Protein AF-A0A9X1G3W9-F1 (afdb_monomer_lite)

Foldseek 3Di:
DDDQDADDDDAALDKDKDKDADDDDPVVPVPDDDDDDIDIDIDGHHDQDPPDDDDPVVQVVQWDWDDDPSYIHIDRPDCSPSD

pLDDT: mean 71.52, std 12.87, range [36.75, 89.69]

Secondary structure (DSSP, 8-state):
-PPP--B-----SEEEEEEE-----HHHHTTS--PPP-EEEEEEE----TT-PSPHHHHHTT-EEEEETTEEEEE--S-----

Sequence (83 aa):
MPVPLYRLTVKPSLYLSVKAIPAVDKSGTAGKNVLMLSAATRIKLFVRPAGLKPSPKEAVSKLTFSRNGRQITITYPVASACR

Structure (mmCIF, N/CA/C/O backbone):
data_AF-A0A9X1G3W9-F1
#
_entry.id   AF-A0A9X1G3W9-F1
#
loop_
_atom_site.group_PDB
_atom_site.id
_atom_site.type_symbol
_atom_site.label_atom_id
_atom_site.label_alt_id
_atom_site.label_comp_id
_atom_site.label_asym_id
_atom_site.label_entity_id
_atom_site.label_seq_id
_atom_site.pdbx_PDB_ins_code
_atom_site.Cartn_x
_atom_site.Cartn_y
_atom_site.Cartn_z
_atom_site.occupancy
_atom_site.B_iso_or_equiv
_atom_site.auth_seq_id
_atom_site.auth_comp_id
_atom_site.auth_asym_id
_atom_site.auth_atom_id
_atom_site.pdbx_PDB_model_num
ATOM 1 N N . MET A 1 1 ? 10.103 24.315 11.241 1.00 36.75 1 MET A N 1
ATOM 2 C CA . MET A 1 1 ? 9.115 23.659 12.130 1.00 36.75 1 MET A CA 1
ATOM 3 C C . MET A 1 1 ? 8.958 22.203 11.704 1.00 36.75 1 MET A C 1
ATOM 5 O O . MET A 1 1 ? 8.813 21.988 10.507 1.00 36.75 1 MET A O 1
ATOM 9 N N . PRO A 1 2 ? 9.052 21.206 12.604 1.00 49.62 2 PRO A N 1
ATOM 10 C CA . PRO A 1 2 ? 8.928 19.801 12.217 1.00 49.62 2 PRO A CA 1
ATOM 11 C C . PRO A 1 2 ? 7.460 19.443 11.944 1.00 49.62 2 PRO A C 1
ATOM 13 O O . PRO A 1 2 ? 6.577 19.755 12.741 1.00 49.62 2 PRO A O 1
ATOM 16 N N . VAL A 1 3 ? 7.212 18.800 10.804 1.00 46.28 3 VAL A N 1
ATOM 17 C CA . VAL A 1 3 ? 5.887 18.346 10.363 1.00 46.28 3 VAL A CA 1
ATOM 18 C C . VAL A 1 3 ? 5.427 17.198 11.276 1.00 46.28 3 VAL A C 1
ATOM 20 O O . VAL A 1 3 ? 6.212 16.273 11.505 1.00 46.28 3 VAL A O 1
ATOM 23 N N . PRO A 1 4 ? 4.201 17.216 11.828 1.00 50.69 4 PRO A N 1
ATOM 24 C CA . PRO A 1 4 ? 3.714 16.116 12.652 1.00 50.69 4 PRO A CA 1
ATOM 25 C C . PRO A 1 4 ? 3.592 14.841 11.807 1.00 50.69 4 PRO A C 1
ATOM 27 O O . PRO A 1 4 ? 2.827 14.777 10.847 1.00 50.69 4 PRO A O 1
ATOM 30 N N . LEU A 1 5 ? 4.362 13.816 12.174 1.00 51.38 5 LEU A N 1
ATOM 31 C CA . LEU A 1 5 ? 4.307 12.480 11.582 1.00 51.38 5 LEU A CA 1
ATOM 32 C C . LEU A 1 5 ? 3.046 11.767 12.083 1.00 51.38 5 LEU A C 1
ATOM 34 O O . LEU A 1 5 ? 3.025 11.183 13.167 1.00 51.38 5 LEU A O 1
ATOM 38 N N . TYR A 1 6 ? 1.977 11.829 11.298 1.00 54.66 6 TYR A N 1
ATOM 39 C CA . TYR A 1 6 ? 0.792 11.002 11.500 1.00 54.66 6 TYR A CA 1
ATOM 40 C C . TYR A 1 6 ? 1.101 9.574 11.024 1.00 54.66 6 TYR A C 1
ATOM 42 O O . TYR A 1 6 ? 1.430 9.345 9.861 1.00 54.66 6 TYR A O 1
ATOM 50 N N . ARG A 1 7 ? 1.031 8.587 11.925 1.00 51.81 7 ARG A N 1
ATOM 51 C CA . ARG A 1 7 ? 1.341 7.183 11.603 1.00 51.81 7 ARG A CA 1
ATOM 52 C C . ARG A 1 7 ? 0.069 6.340 11.593 1.00 51.81 7 ARG A C 1
ATOM 54 O O . ARG A 1 7 ? -0.241 5.660 12.565 1.00 51.81 7 ARG A O 1
ATOM 61 N N . LEU A 1 8 ? -0.650 6.3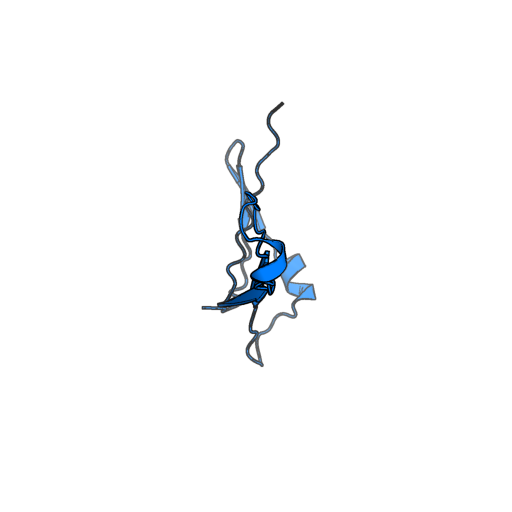50 10.471 1.00 55.94 8 LEU A N 1
ATOM 62 C CA . LEU A 1 8 ? -1.742 5.406 10.215 1.00 55.94 8 LEU A CA 1
ATOM 63 C C . LEU A 1 8 ? -1.157 4.124 9.603 1.00 55.94 8 LEU A C 1
ATOM 65 O O . LEU A 1 8 ? -0.761 4.107 8.439 1.00 55.94 8 LEU A O 1
ATOM 69 N N . THR A 1 9 ? -1.072 3.043 10.382 1.00 57.62 9 THR A N 1
ATOM 70 C CA . THR A 1 9 ? -0.543 1.762 9.878 1.00 57.62 9 THR A CA 1
ATOM 71 C C . THR A 1 9 ? -1.690 0.844 9.470 1.00 57.62 9 THR A C 1
ATOM 73 O O . THR A 1 9 ? -2.156 0.036 10.268 1.00 57.62 9 THR A O 1
ATOM 76 N N . VAL A 1 10 ? -2.130 0.942 8.214 1.00 63.78 10 VAL A N 1
ATOM 77 C CA . VAL A 1 10 ? -3.004 -0.074 7.606 1.00 63.78 10 VAL A CA 1
ATOM 78 C C . VAL A 1 10 ? -2.115 -1.166 7.007 1.00 63.78 10 VAL A C 1
ATOM 80 O O . VAL A 1 10 ? -1.337 -0.902 6.084 1.00 63.78 10 VAL A O 1
ATOM 83 N N . LYS A 1 11 ? -2.183 -2.381 7.562 1.00 66.50 11 LYS A N 1
ATOM 84 C CA . LYS A 1 11 ? -1.408 -3.535 7.080 1.00 66.50 11 LYS A CA 1
ATOM 85 C C . LYS A 1 11 ? -2.148 -4.204 5.911 1.00 66.50 11 LYS A C 1
ATOM 87 O O . LYS A 1 11 ? -3.314 -4.550 6.083 1.00 66.50 11 LYS A O 1
ATOM 92 N N . PRO A 1 12 ? -1.524 -4.357 4.731 1.00 68.62 12 PRO A N 1
ATOM 93 C CA . PRO A 1 12 ? -2.108 -5.130 3.639 1.00 68.62 12 PRO A CA 1
ATOM 94 C C . PRO A 1 12 ? -1.970 -6.630 3.901 1.00 68.62 12 PRO A C 1
ATOM 96 O O . PRO A 1 12 ? -1.015 -7.048 4.555 1.00 68.62 12 PRO A O 1
ATOM 99 N N . SER A 1 13 ? -2.892 -7.426 3.357 1.00 75.44 13 SER A N 1
ATOM 100 C CA . SER A 1 13 ? -2.831 -8.891 3.445 1.00 75.44 13 SER A CA 1
ATOM 101 C C . SER A 1 13 ? -1.719 -9.437 2.552 1.00 75.44 13 SER A C 1
ATOM 103 O O . SER A 1 13 ? -1.003 -10.360 2.918 1.00 75.44 13 SER A O 1
ATOM 105 N N . LEU A 1 14 ? -1.571 -8.858 1.356 1.00 83.75 14 LEU A N 1
ATOM 106 C CA . LEU A 1 14 ? -0.647 -9.333 0.329 1.00 83.75 14 LEU A CA 1
ATOM 107 C C . LEU A 1 14 ? -0.017 -8.157 -0.428 1.00 83.75 14 LEU A C 1
ATOM 109 O O . LEU A 1 14 ? -0.579 -7.060 -0.503 1.00 83.75 14 LEU A O 1
ATOM 113 N N . TYR A 1 15 ? 1.145 -8.410 -1.029 1.00 86.69 15 TYR A N 1
ATOM 114 C CA . TYR A 1 15 ? 1.819 -7.484 -1.936 1.00 86.69 15 TYR A CA 1
ATOM 115 C C . TYR A 1 15 ? 1.955 -8.120 -3.313 1.00 86.69 15 TYR A C 1
ATOM 117 O O . TYR A 1 15 ? 2.605 -9.154 -3.459 1.00 86.69 15 TYR A O 1
ATOM 125 N N . LEU A 1 16 ? 1.402 -7.468 -4.331 1.00 87.38 16 LEU A N 1
ATOM 126 C CA . LEU A 1 16 ? 1.667 -7.823 -5.718 1.00 87.38 16 LEU A CA 1
ATOM 127 C C . LEU A 1 16 ? 2.902 -7.051 -6.187 1.00 87.38 16 LEU A C 1
ATOM 129 O O . LEU A 1 16 ? 2.930 -5.822 -6.121 1.00 87.38 16 LEU A O 1
ATOM 133 N N . SER A 1 17 ? 3.925 -7.771 -6.644 1.00 89.12 17 SER A N 1
ATOM 134 C CA . SER A 1 17 ? 5.141 -7.173 -7.200 1.00 89.12 17 SER A CA 1
ATOM 135 C C . SER A 1 17 ? 5.185 -7.389 -8.706 1.00 89.12 17 SER A C 1
ATOM 137 O O . SER A 1 17 ? 5.296 -8.525 -9.157 1.00 89.12 17 SER A O 1
ATOM 139 N N . VAL A 1 18 ? 5.139 -6.301 -9.470 1.00 86.75 18 VAL A N 1
ATOM 140 C CA . VAL A 1 18 ? 5.273 -6.318 -10.931 1.00 86.75 18 VAL A CA 1
ATOM 141 C C . VAL A 1 18 ? 6.625 -5.717 -11.292 1.00 86.75 18 VAL A C 1
ATOM 143 O O . VAL A 1 18 ? 6.955 -4.624 -10.831 1.00 86.75 18 VAL A O 1
ATOM 146 N N . LYS A 1 19 ? 7.423 -6.437 -12.084 1.00 89.00 19 LYS A N 1
ATOM 147 C CA . LYS A 1 19 ? 8.734 -5.979 -12.557 1.00 89.00 19 LYS A CA 1
ATOM 148 C C . LYS A 1 19 ? 8.685 -5.789 -14.065 1.00 89.00 19 LYS A C 1
ATOM 150 O O . LYS A 1 19 ? 8.461 -6.753 -14.792 1.00 89.00 19 LYS A O 1
ATOM 155 N N . ALA A 1 20 ? 8.922 -4.566 -14.517 1.00 84.06 20 ALA A N 1
ATOM 156 C CA . ALA A 1 20 ? 9.144 -4.267 -15.920 1.00 84.06 20 ALA A CA 1
ATOM 157 C C . ALA A 1 20 ? 10.655 -4.284 -16.172 1.00 84.06 20 ALA A C 1
ATOM 159 O O . ALA A 1 20 ? 11.384 -3.397 -15.716 1.00 84.06 20 ALA A O 1
ATOM 160 N N . ILE A 1 21 ? 11.119 -5.334 -16.849 1.00 82.00 21 ILE A N 1
ATOM 161 C CA . ILE A 1 21 ? 12.510 -5.471 -17.278 1.00 82.00 21 ILE A CA 1
ATOM 162 C C . ILE A 1 21 ? 12.571 -4.970 -18.723 1.00 82.00 21 ILE A C 1
ATOM 164 O O . ILE A 1 21 ? 11.934 -5.579 -19.584 1.00 82.00 21 ILE A O 1
ATOM 168 N N . PRO A 1 22 ? 13.282 -3.868 -19.004 1.00 79.25 22 PRO A N 1
ATOM 169 C CA . PRO A 1 22 ? 13.447 -3.423 -20.378 1.00 79.25 22 PRO A CA 1
ATOM 170 C C . PRO A 1 22 ? 14.273 -4.448 -21.168 1.00 79.25 22 PRO A C 1
ATOM 172 O O . PRO A 1 22 ? 15.184 -5.069 -20.623 1.00 79.25 22 PRO A O 1
ATOM 175 N N . ALA A 1 23 ? 13.969 -4.634 -22.450 1.00 72.56 23 ALA A N 1
ATOM 176 C CA . ALA A 1 23 ? 14.847 -5.365 -23.358 1.00 72.56 23 ALA A CA 1
ATOM 177 C C . ALA A 1 23 ? 15.891 -4.391 -23.920 1.00 72.56 23 ALA A C 1
ATOM 179 O O . ALA A 1 23 ? 15.550 -3.261 -24.266 1.00 72.56 23 ALA A O 1
ATOM 180 N N . VAL A 1 24 ? 17.156 -4.807 -23.986 1.00 73.56 24 VAL A N 1
ATOM 181 C CA . VAL A 1 24 ? 18.239 -4.013 -24.585 1.00 73.56 24 VAL A CA 1
ATOM 182 C C . VAL A 1 24 ? 18.928 -4.817 -25.675 1.00 73.56 24 VAL A C 1
ATOM 184 O O . VAL A 1 24 ? 19.315 -5.969 -25.464 1.00 73.56 24 VAL A O 1
ATOM 187 N N . ASP A 1 25 ? 19.100 -4.194 -26.838 1.00 69.62 25 ASP A N 1
ATOM 188 C CA 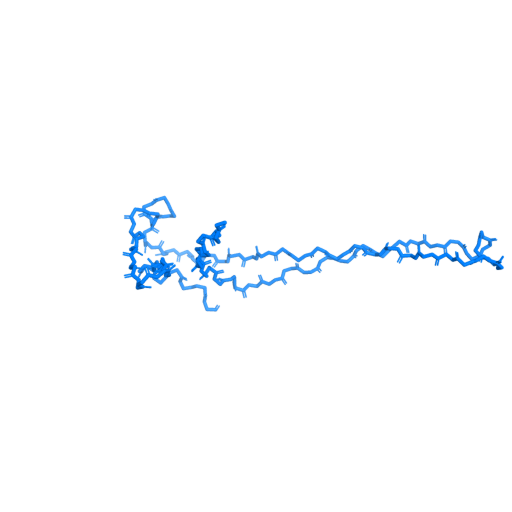. ASP A 1 25 ? 19.830 -4.780 -27.953 1.00 69.62 25 ASP A CA 1
ATOM 189 C C . ASP A 1 25 ? 21.340 -4.682 -27.722 1.00 69.62 25 ASP A C 1
ATOM 191 O O . ASP A 1 25 ? 21.922 -3.609 -27.518 1.00 69.62 25 ASP A O 1
ATOM 195 N N . LYS A 1 26 ? 22.006 -5.839 -27.774 1.00 65.19 26 LYS A N 1
ATOM 196 C CA . LYS A 1 26 ? 23.455 -5.957 -27.543 1.00 65.19 26 LYS A CA 1
ATOM 197 C C . LYS A 1 26 ? 24.279 -5.221 -28.609 1.00 65.19 26 LYS A C 1
ATOM 199 O O . LYS A 1 26 ? 25.378 -4.766 -28.307 1.00 65.19 26 LYS A O 1
ATOM 204 N N . SER A 1 27 ? 23.738 -5.043 -29.818 1.00 66.75 27 SER A N 1
ATOM 205 C CA . SER A 1 27 ? 24.391 -4.330 -30.926 1.00 66.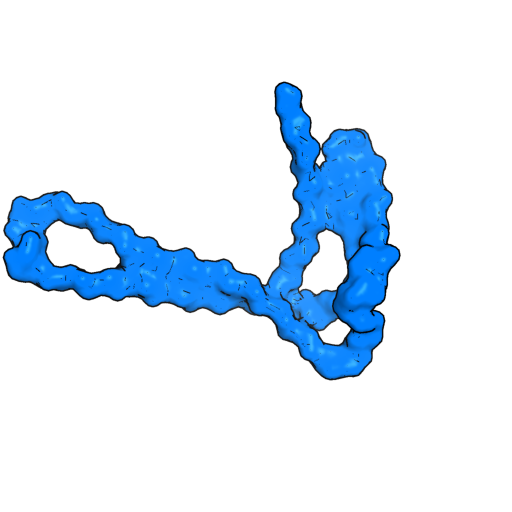75 27 SER A CA 1
ATOM 206 C C . SER A 1 27 ? 24.473 -2.812 -30.713 1.00 66.75 27 SER A C 1
ATOM 208 O O . SER A 1 27 ? 25.438 -2.196 -31.153 1.00 66.75 27 SER A O 1
ATOM 210 N N . GLY A 1 28 ? 23.517 -2.206 -29.998 1.00 62.62 28 GLY A N 1
ATOM 211 C CA . GLY A 1 28 ? 23.507 -0.763 -29.705 1.00 62.62 28 GLY A CA 1
ATOM 212 C C . GLY A 1 28 ? 24.330 -0.353 -28.477 1.00 62.62 28 GLY A C 1
ATOM 213 O O . GLY A 1 28 ? 24.576 0.836 -28.263 1.00 62.62 28 GLY A O 1
ATOM 214 N N . THR A 1 29 ? 24.762 -1.337 -27.680 1.00 60.72 29 THR A N 1
ATOM 215 C CA . THR A 1 29 ? 25.326 -1.136 -26.331 1.00 60.72 29 THR A CA 1
ATOM 216 C C . THR A 1 29 ? 26.795 -1.577 -26.222 1.00 60.72 29 THR A C 1
ATOM 218 O O . THR A 1 29 ? 27.466 -1.270 -25.238 1.00 60.72 29 THR A O 1
ATOM 221 N N . ALA A 1 30 ? 27.332 -2.274 -27.231 1.00 59.84 30 ALA A N 1
ATOM 222 C CA . ALA A 1 30 ? 28.726 -2.710 -27.250 1.00 59.84 30 ALA A CA 1
ATOM 223 C C . ALA A 1 30 ? 29.679 -1.497 -27.281 1.00 59.84 30 ALA A C 1
ATOM 225 O O . ALA A 1 30 ? 29.697 -0.727 -28.238 1.00 59.84 30 ALA A O 1
ATOM 226 N N . GLY A 1 31 ? 30.455 -1.316 -26.206 1.00 68.44 31 GLY A N 1
ATOM 227 C CA . GLY A 1 31 ? 31.434 -0.231 -26.066 1.00 68.44 31 GLY A CA 1
ATOM 228 C C . GLY A 1 31 ? 30.916 1.063 -25.423 1.00 68.44 31 GLY A C 1
ATOM 229 O O . GLY A 1 31 ? 31.657 2.043 -25.390 1.00 68.44 31 GLY A O 1
ATOM 230 N N . LYS A 1 32 ? 29.680 1.098 -24.897 1.00 73.44 32 LYS A N 1
ATOM 231 C CA . LYS A 1 32 ? 29.114 2.279 -24.212 1.00 73.44 32 LYS A CA 1
ATOM 232 C C . LYS A 1 32 ? 28.686 1.946 -22.781 1.00 73.44 32 LYS A C 1
ATOM 234 O O . LYS A 1 32 ? 28.053 0.923 -22.538 1.00 73.44 32 LYS A O 1
ATOM 239 N N . ASN A 1 33 ? 28.978 2.842 -21.838 1.00 72.50 33 ASN A N 1
ATOM 240 C CA . ASN A 1 33 ? 28.473 2.749 -20.467 1.00 72.50 33 ASN A CA 1
ATOM 241 C C . ASN A 1 33 ? 26.999 3.161 -20.442 1.00 72.50 33 ASN A C 1
ATOM 243 O O . ASN A 1 33 ? 26.686 4.345 -20.555 1.00 72.50 33 ASN A O 1
ATOM 247 N N . VAL A 1 34 ? 26.097 2.189 -20.305 1.00 75.69 34 VAL A N 1
ATOM 248 C CA . VAL A 1 34 ? 24.650 2.437 -20.274 1.00 75.69 34 VAL A CA 1
ATOM 249 C C . VAL A 1 34 ? 24.086 2.092 -18.902 1.00 75.69 34 VAL A C 1
ATOM 251 O O . VAL A 1 34 ? 24.228 0.971 -18.418 1.00 75.69 34 VAL A O 1
ATOM 254 N N . LEU A 1 35 ? 23.423 3.070 -18.280 1.00 79.25 35 LEU A N 1
ATOM 255 C CA . LEU A 1 35 ? 22.642 2.866 -17.067 1.00 79.25 35 LEU A CA 1
ATOM 256 C C . LEU A 1 35 ? 21.245 2.378 -17.448 1.00 79.25 35 LEU A C 1
ATOM 258 O O . LEU A 1 35 ? 20.493 3.079 -18.125 1.00 79.25 35 LEU A O 1
ATOM 262 N N . MET A 1 36 ? 20.893 1.187 -16.977 1.00 75.75 36 MET A N 1
ATOM 263 C CA . MET A 1 36 ? 19.589 0.591 -17.225 1.00 75.75 36 MET A CA 1
ATOM 264 C C . MET A 1 36 ? 18.683 0.775 -16.011 1.00 75.75 36 MET A C 1
ATOM 266 O O . MET A 1 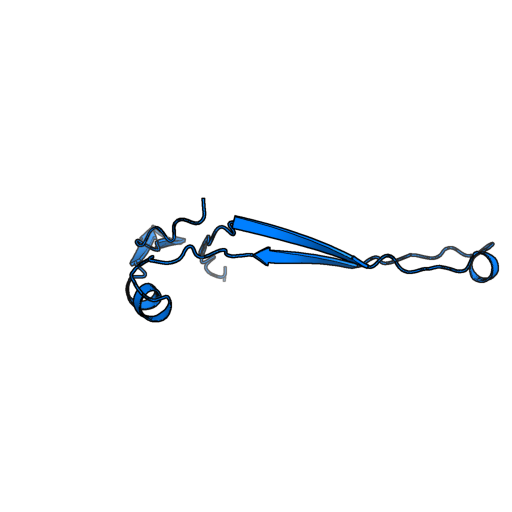36 ? 19.000 0.331 -14.907 1.00 75.75 36 MET A O 1
ATOM 270 N N . LEU A 1 37 ? 17.539 1.421 -16.223 1.00 78.88 37 LEU A N 1
ATOM 271 C CA . LEU A 1 37 ? 16.521 1.595 -15.195 1.00 78.88 37 LEU A CA 1
ATOM 272 C C . LEU A 1 37 ? 15.445 0.529 -15.382 1.00 78.88 37 LEU A C 1
ATOM 274 O O . LEU A 1 37 ? 14.810 0.451 -16.430 1.00 78.88 37 LEU A O 1
ATOM 278 N N . SER A 1 38 ? 15.246 -0.295 -14.356 1.00 80.38 38 SER A N 1
ATOM 279 C CA . SER A 1 38 ? 14.109 -1.213 -14.283 1.00 80.38 38 SER A CA 1
ATOM 280 C C . SER A 1 38 ? 13.102 -0.682 -13.275 1.00 80.38 38 SER A C 1
ATOM 282 O O . SER A 1 38 ? 13.468 -0.158 -12.221 1.00 80.38 38 SER A O 1
ATOM 284 N N . ALA A 1 39 ? 11.821 -0.799 -13.611 1.00 84.56 39 ALA A N 1
ATOM 285 C CA . ALA A 1 39 ? 10.748 -0.366 -12.734 1.00 84.56 39 ALA A CA 1
ATOM 286 C C . ALA A 1 39 ? 10.167 -1.578 -12.004 1.00 84.56 39 ALA A C 1
ATOM 288 O O . ALA A 1 39 ? 9.804 -2.584 -12.618 1.00 84.56 39 ALA A O 1
ATOM 289 N N . ALA A 1 40 ? 10.064 -1.472 -10.680 1.00 85.69 40 ALA A N 1
ATOM 290 C CA . ALA A 1 40 ? 9.367 -2.441 -9.850 1.00 85.69 40 ALA A CA 1
ATOM 291 C C . ALA A 1 40 ? 8.229 -1.742 -9.107 1.00 85.69 40 ALA A C 1
ATOM 293 O O . ALA A 1 40 ? 8.458 -0.859 -8.280 1.00 85.69 40 ALA A O 1
ATOM 294 N N . THR A 1 41 ? 7.000 -2.167 -9.376 1.00 89.56 41 THR A N 1
ATOM 295 C CA . THR A 1 41 ? 5.802 -1.632 -8.731 1.00 89.56 41 THR A CA 1
ATOM 296 C C . THR A 1 41 ? 5.324 -2.617 -7.675 1.00 89.56 41 THR A C 1
ATOM 298 O O . THR A 1 41 ? 5.089 -3.790 -7.966 1.00 89.56 41 THR A O 1
ATOM 301 N N . ARG A 1 42 ? 5.176 -2.141 -6.434 1.00 89.31 42 ARG A N 1
ATOM 302 C CA . ARG A 1 42 ? 4.603 -2.910 -5.322 1.00 89.31 42 ARG A CA 1
ATOM 303 C C . ARG A 1 42 ? 3.216 -2.384 -4.996 1.00 89.31 42 ARG A C 1
ATOM 305 O O . ARG A 1 42 ? 3.077 -1.298 -4.436 1.00 89.31 42 ARG A O 1
ATOM 312 N N . ILE A 1 43 ? 2.202 -3.171 -5.324 1.00 89.69 43 ILE A N 1
ATOM 313 C CA . ILE A 1 43 ? 0.800 -2.836 -5.087 1.00 89.69 43 ILE A CA 1
ATOM 314 C C . ILE A 1 43 ? 0.346 -3.542 -3.807 1.00 89.69 43 ILE A C 1
ATOM 316 O O . ILE A 1 43 ? 0.574 -4.739 -3.628 1.00 89.69 43 ILE A O 1
ATOM 320 N N . LYS A 1 44 ? -0.284 -2.789 -2.899 1.00 86.06 44 LYS A N 1
ATOM 321 C CA . LYS A 1 44 ? -0.890 -3.318 -1.670 1.00 86.06 44 LYS A CA 1
ATOM 322 C C . LYS A 1 44 ? -2.258 -3.914 -1.997 1.00 86.06 44 LYS A C 1
ATOM 324 O O . LYS A 1 44 ? -3.117 -3.190 -2.494 1.00 86.06 44 LYS A O 1
ATOM 329 N N . LEU A 1 45 ? -2.467 -5.191 -1.690 1.00 79.75 45 LEU A N 1
ATOM 330 C CA . LEU A 1 45 ? -3.750 -5.867 -1.873 1.00 79.75 45 LEU A CA 1
ATOM 331 C C . LEU A 1 45 ? -4.441 -6.075 -0.518 1.00 79.75 45 LEU A C 1
ATOM 333 O O . LEU A 1 45 ? -3.838 -6.574 0.435 1.00 79.75 45 LEU A O 1
ATOM 337 N N . PHE A 1 46 ? -5.718 -5.701 -0.453 1.00 81.94 46 PHE A N 1
ATOM 338 C CA . PHE A 1 46 ? -6.573 -5.856 0.722 1.00 81.94 46 PHE A CA 1
ATOM 339 C C . PHE A 1 46 ? -7.719 -6.808 0.377 1.00 81.94 46 PHE A C 1
ATOM 341 O O . PHE A 1 46 ? -8.637 -6.436 -0.352 1.00 81.94 46 PHE A O 1
ATOM 348 N N . VAL A 1 47 ? -7.655 -8.043 0.874 1.00 78.38 47 VAL A N 1
ATOM 349 C CA . VAL A 1 47 ? -8.678 -9.065 0.608 1.00 78.38 47 VAL A CA 1
ATOM 350 C C . VAL A 1 47 ? -9.751 -9.000 1.687 1.00 78.38 47 VAL A C 1
ATOM 352 O O . VAL A 1 47 ? -9.444 -9.149 2.864 1.00 78.38 47 VAL A O 1
ATOM 355 N N . ARG A 1 48 ? -11.016 -8.799 1.305 1.00 76.69 48 ARG A N 1
ATOM 356 C CA . ARG A 1 48 ? -12.134 -8.742 2.254 1.00 76.69 48 ARG A CA 1
ATOM 357 C C . ARG A 1 48 ? -12.999 -10.003 2.148 1.00 76.69 48 ARG A C 1
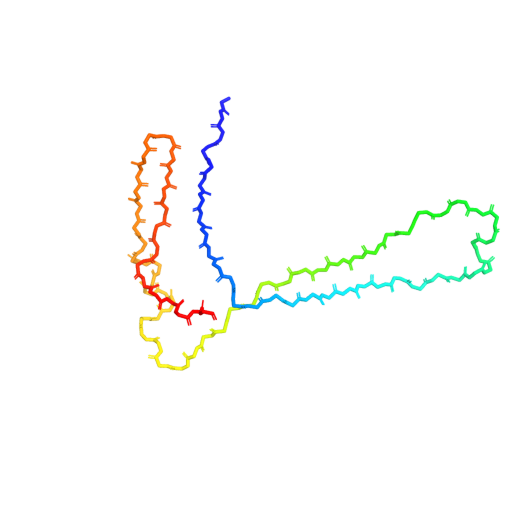ATOM 359 O O . ARG A 1 48 ? -13.698 -10.147 1.147 1.00 76.69 48 ARG A O 1
ATOM 366 N N . PRO A 1 49 ? -13.001 -10.891 3.156 1.00 78.06 49 PRO A N 1
ATOM 367 C CA . PRO A 1 49 ? -13.922 -12.019 3.175 1.00 78.06 49 PRO A CA 1
ATOM 368 C C . PRO A 1 49 ? -15.380 -11.541 3.273 1.00 78.06 49 PRO A C 1
ATOM 370 O O . PRO A 1 49 ? -15.682 -10.511 3.891 1.00 78.06 49 PRO A O 1
ATOM 373 N N . ALA A 1 50 ? -16.288 -12.283 2.637 1.00 75.00 50 ALA A N 1
ATOM 374 C CA . ALA A 1 50 ? -17.718 -11.998 2.672 1.00 75.00 50 ALA A CA 1
ATOM 375 C C . ALA A 1 50 ? -18.259 -12.100 4.111 1.00 75.00 50 ALA A C 1
ATOM 377 O O . ALA A 1 50 ? -17.809 -12.928 4.897 1.00 75.00 50 ALA A O 1
ATOM 378 N N . GLY A 1 51 ? -19.220 -11.242 4.469 1.00 69.88 51 GLY A N 1
ATOM 379 C CA . GLY A 1 51 ? -19.868 -11.265 5.789 1.00 69.88 51 GLY A CA 1
ATOM 380 C C . GLY A 1 51 ? -19.251 -10.363 6.867 1.00 69.88 51 GLY A C 1
ATOM 381 O O . GLY A 1 51 ? -19.818 -10.259 7.953 1.00 69.88 51 GLY A O 1
ATOM 382 N N . LEU A 1 52 ? -18.156 -9.639 6.588 1.00 67.56 52 LEU A N 1
ATOM 383 C CA . LEU A 1 52 ? -17.635 -8.624 7.516 1.00 67.56 52 LEU A CA 1
ATOM 384 C C . LEU A 1 52 ? -18.554 -7.391 7.555 1.00 67.56 52 LEU A C 1
ATOM 386 O O . LEU A 1 52 ? -18.522 -6.550 6.653 1.00 67.56 52 LEU A O 1
ATOM 390 N N . LYS A 1 53 ? -19.337 -7.260 8.627 1.00 68.00 53 LYS A N 1
ATOM 391 C CA . LYS A 1 53 ? -19.945 -5.994 9.081 1.00 68.00 53 LYS A CA 1
ATOM 392 C C . LYS A 1 53 ? -18.908 -5.260 9.948 1.00 68.00 53 LYS A C 1
ATOM 394 O O . LYS A 1 53 ? -18.226 -5.941 10.713 1.00 68.00 53 LYS A O 1
ATOM 399 N N . PRO A 1 54 ? -18.751 -3.923 9.904 1.00 66.94 54 PRO A N 1
ATOM 400 C CA . PRO A 1 54 ? -19.532 -2.888 9.210 1.00 66.94 54 PRO A CA 1
ATOM 401 C C . PRO A 1 54 ? -19.039 -2.585 7.787 1.00 66.94 54 PRO A C 1
ATOM 403 O O . PRO A 1 54 ? -17.931 -2.973 7.411 1.00 66.94 54 PRO A O 1
ATOM 406 N N . SER A 1 55 ? -19.837 -1.861 6.999 1.00 71.50 55 SER A N 1
ATOM 407 C CA . SER A 1 55 ? -19.445 -1.426 5.651 1.00 71.50 55 SER A CA 1
ATOM 408 C C . SER A 1 55 ? -18.165 -0.566 5.689 1.00 71.50 55 SER A C 1
ATOM 410 O O . SER A 1 55 ? -17.890 0.099 6.692 1.00 71.50 55 SER A O 1
ATOM 412 N N . PRO A 1 56 ? -17.342 -0.546 4.620 1.00 69.31 56 PRO A N 1
ATOM 413 C CA . PRO A 1 56 ? -16.118 0.262 4.596 1.00 69.31 56 PRO A CA 1
ATOM 414 C C . PRO A 1 56 ? -16.390 1.753 4.842 1.00 69.31 56 PRO A C 1
ATOM 416 O O . PRO A 1 56 ? -15.555 2.432 5.431 1.00 69.31 56 PRO A O 1
ATOM 419 N N . LYS A 1 57 ? -17.576 2.240 4.457 1.00 72.75 57 LYS A N 1
ATOM 420 C CA . LYS A 1 57 ? -18.007 3.625 4.659 1.00 72.75 57 LYS A CA 1
ATOM 421 C C . LYS A 1 57 ? -18.271 3.941 6.135 1.00 72.75 57 LYS A C 1
ATOM 423 O O . LYS A 1 57 ? -17.796 4.952 6.635 1.00 72.75 57 LYS A O 1
ATOM 428 N N . GLU A 1 58 ? -18.955 3.051 6.850 1.00 73.50 58 GLU A N 1
ATOM 429 C CA . GLU A 1 58 ? -19.226 3.207 8.291 1.00 73.50 58 GLU A CA 1
ATOM 430 C C . GLU A 1 58 ? -17.974 3.039 9.147 1.00 73.50 58 GLU A C 1
ATOM 432 O O . GLU A 1 58 ? -17.882 3.555 10.260 1.00 73.50 58 GLU A O 1
ATOM 437 N N . ALA A 1 59 ? -16.995 2.293 8.647 1.00 68.94 59 ALA A N 1
ATOM 438 C CA . ALA A 1 59 ? -15.794 2.024 9.403 1.00 68.94 59 ALA A CA 1
ATOM 439 C C . ALA A 1 59 ? -14.885 3.259 9.536 1.00 68.94 59 ALA A C 1
ATOM 441 O O . ALA A 1 59 ? -14.180 3.384 10.536 1.00 68.94 59 ALA A O 1
ATOM 442 N N . VAL A 1 60 ? -14.946 4.199 8.583 1.00 73.81 60 VAL A N 1
ATOM 443 C CA . VAL A 1 60 ? -14.256 5.499 8.682 1.00 73.81 60 VAL A CA 1
ATOM 444 C C . VAL A 1 60 ? -14.758 6.281 9.898 1.00 73.81 60 VAL A C 1
ATOM 446 O O . VAL A 1 60 ? -13.963 6.845 10.644 1.00 73.81 60 VAL A O 1
ATOM 449 N N . SER A 1 61 ? -16.063 6.240 10.170 1.00 75.75 61 SER A N 1
ATOM 450 C CA . SER A 1 61 ? -16.672 6.946 11.304 1.00 75.75 61 SER A CA 1
ATOM 451 C C . SER A 1 61 ? -16.249 6.406 12.673 1.00 75.75 61 SER A C 1
ATOM 453 O O . SER A 1 61 ? -16.481 7.065 13.679 1.00 75.75 61 SER A O 1
ATOM 455 N N . LYS A 1 62 ? -15.626 5.222 12.735 1.00 75.69 62 LYS A N 1
ATOM 456 C CA . LYS A 1 62 ? -15.167 4.603 13.987 1.00 75.69 62 LYS A CA 1
ATOM 457 C C . LYS A 1 62 ? -13.688 4.865 14.289 1.00 75.69 62 LYS A C 1
ATOM 459 O O . LYS A 1 62 ? -13.169 4.305 15.247 1.00 75.69 62 LYS A O 1
ATOM 464 N N . LEU A 1 63 ? -12.990 5.680 13.496 1.00 78.25 63 LEU A N 1
ATOM 465 C CA . LEU A 1 63 ? -11.588 6.026 13.748 1.00 78.25 63 LEU A CA 1
ATOM 466 C C . LEU A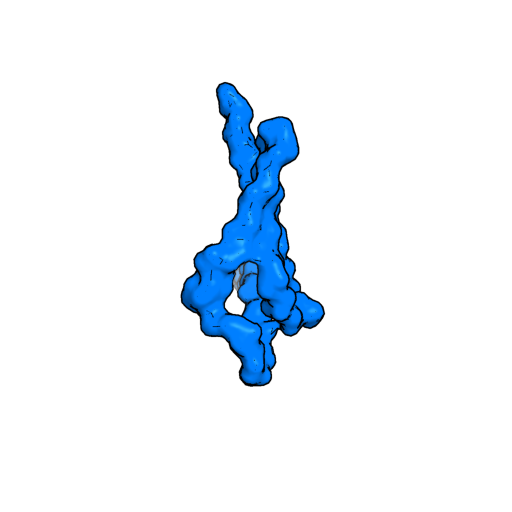 1 63 ? -11.433 6.732 15.102 1.00 78.25 63 LEU A C 1
ATOM 468 O O . LEU A 1 63 ? -12.089 7.734 15.375 1.00 78.25 63 LEU A O 1
ATOM 472 N N . THR A 1 64 ? -10.545 6.214 15.948 1.00 80.44 64 THR A N 1
ATOM 473 C CA . THR A 1 64 ? -10.208 6.819 17.240 1.00 80.44 64 THR A CA 1
ATOM 474 C C . THR A 1 64 ? -8.832 7.463 17.155 1.00 80.44 64 THR A C 1
ATOM 476 O O . THR A 1 64 ? -7.878 6.858 16.670 1.00 80.44 64 THR A O 1
ATOM 479 N N . PHE A 1 65 ? -8.716 8.688 17.658 1.00 83.12 65 PHE A N 1
ATOM 480 C CA . PHE A 1 65 ? -7.473 9.448 17.668 1.00 83.12 65 PHE A CA 1
ATOM 481 C C . PHE A 1 65 ? -6.995 9.578 19.111 1.00 83.12 65 PHE A C 1
ATOM 483 O O . PHE A 1 65 ? -7.718 10.085 19.964 1.00 83.12 65 PHE A O 1
ATOM 490 N N . SER A 1 66 ? -5.780 9.123 19.390 1.00 82.00 66 SER A N 1
ATOM 491 C CA . SER A 1 66 ? -5.110 9.318 20.674 1.00 82.00 66 SER A CA 1
ATOM 492 C C . SER A 1 66 ? -3.870 10.169 20.450 1.00 82.00 66 SER A C 1
ATOM 494 O O . SER A 1 66 ? -3.061 9.874 19.572 1.00 82.00 66 SER A O 1
ATOM 496 N N . ARG A 1 67 ? -3.714 11.248 21.215 1.00 83.00 67 ARG A N 1
ATOM 497 C CA . ARG A 1 67 ? -2.538 12.119 21.142 1.00 83.00 67 ARG A CA 1
ATOM 498 C C . ARG A 1 67 ? -1.666 11.881 22.363 1.00 83.00 67 ARG A C 1
ATOM 500 O O . ARG A 1 67 ? -2.105 12.114 23.483 1.00 83.00 67 ARG A O 1
ATOM 507 N N . ASN A 1 68 ? -0.419 11.483 22.138 1.00 81.44 68 ASN A N 1
ATOM 508 C CA . ASN A 1 68 ? 0.589 11.364 23.182 1.00 81.44 68 ASN A CA 1
ATOM 509 C C . ASN A 1 68 ? 1.751 12.322 22.869 1.00 81.44 68 ASN A C 1
ATOM 511 O O . ASN A 1 68 ? 2.555 12.095 21.961 1.00 81.44 68 ASN A O 1
ATOM 515 N N . GLY A 1 69 ? 1.771 13.468 23.557 1.00 83.81 69 GLY A N 1
ATOM 516 C CA . GLY A 1 69 ? 2.724 14.554 23.316 1.00 83.81 69 GLY A CA 1
ATOM 517 C C . GLY A 1 69 ? 2.681 15.089 21.876 1.00 83.81 69 GLY A C 1
ATOM 518 O O . GLY A 1 69 ? 1.731 15.767 21.466 1.00 83.81 69 GLY A O 1
ATOM 519 N N . ARG A 1 70 ? 3.740 14.797 21.106 1.00 82.25 70 ARG A N 1
ATOM 520 C CA . ARG A 1 70 ? 3.898 15.188 19.688 1.00 82.25 70 ARG A CA 1
ATOM 521 C C . ARG A 1 70 ? 3.461 14.109 18.690 1.00 82.25 70 ARG A C 1
ATOM 523 O O . ARG A 1 70 ? 3.534 14.352 17.489 1.00 82.25 70 ARG A O 1
ATOM 530 N N . GLN A 1 71 ? 3.022 12.940 19.155 1.00 76.00 71 GLN A N 1
ATOM 531 C CA . GLN A 1 71 ? 2.525 11.866 18.294 1.00 76.00 71 GLN A CA 1
ATOM 532 C C . GLN A 1 71 ? 1.005 11.762 18.374 1.00 76.00 71 GLN A C 1
ATOM 534 O O . GLN A 1 71 ? 0.417 11.825 19.453 1.00 76.00 71 GLN A O 1
ATOM 539 N N . ILE A 1 72 ? 0.374 11.585 17.216 1.00 81.75 72 ILE A N 1
ATOM 540 C CA . ILE A 1 72 ? -1.041 11.236 17.103 1.00 81.75 72 ILE A CA 1
ATOM 541 C C . ILE A 1 72 ? -1.102 9.795 16.604 1.00 81.75 72 ILE A C 1
ATOM 543 O O . ILE A 1 72 ? -0.690 9.492 15.482 1.00 81.75 72 ILE A O 1
ATOM 547 N N . THR A 1 73 ? -1.611 8.914 17.454 1.00 78.88 73 THR A N 1
ATOM 548 C CA . THR A 1 73 ? -1.914 7.525 17.137 1.00 78.88 73 THR A CA 1
ATOM 549 C C . THR A 1 73 ? -3.349 7.450 16.650 1.00 78.88 73 THR A C 1
ATOM 551 O O . THR A 1 73 ? -4.283 7.804 17.368 1.00 78.88 73 THR A O 1
ATOM 554 N N . ILE A 1 74 ? -3.521 6.986 15.418 1.00 79.25 74 ILE A N 1
ATOM 555 C CA . ILE A 1 74 ? -4.838 6.767 14.829 1.00 79.25 74 ILE A CA 1
ATOM 556 C C . ILE A 1 74 ? -5.120 5.271 14.908 1.00 79.25 74 ILE A C 1
ATOM 558 O O . ILE A 1 74 ? -4.462 4.473 14.236 1.00 79.25 74 ILE A O 1
ATOM 562 N N . THR A 1 75 ? -6.078 4.899 15.750 1.00 72.12 75 THR A N 1
ATOM 563 C CA . THR A 1 75 ? -6.496 3.515 15.963 1.00 72.12 75 THR A CA 1
ATOM 564 C C . THR A 1 75 ? -7.789 3.262 15.207 1.00 72.12 75 THR A C 1
ATOM 566 O O . THR A 1 75 ? -8.764 4.002 15.325 1.00 72.12 75 THR A O 1
ATOM 569 N N . TYR A 1 76 ? -7.798 2.185 14.434 1.00 67.44 76 TYR A N 1
ATOM 570 C CA . TYR A 1 76 ? -8.984 1.688 13.759 1.00 67.44 76 TYR A CA 1
ATOM 571 C C . TYR A 1 76 ? -9.532 0.504 14.573 1.00 67.44 76 TYR A C 1
ATOM 573 O O . TYR A 1 76 ? -8.896 -0.550 14.592 1.00 67.44 76 TYR A O 1
ATOM 581 N N . PRO A 1 77 ? -10.647 0.669 15.308 1.00 60.91 77 PRO A N 1
ATOM 582 C CA . PRO A 1 77 ? -11.104 -0.315 16.292 1.00 60.91 77 PRO A CA 1
ATOM 583 C C . PRO A 1 77 ? -11.769 -1.538 15.661 1.00 60.91 77 PRO A C 1
ATOM 585 O O . PRO A 1 77 ? -11.915 -2.562 16.325 1.00 60.91 77 PRO A O 1
ATOM 588 N N . VAL A 1 78 ? -12.187 -1.462 14.393 1.00 58.31 78 VAL A N 1
ATOM 589 C CA . VAL A 1 78 ? -12.741 -2.635 13.722 1.00 58.31 78 VAL A CA 1
ATOM 590 C C . VAL A 1 78 ? -11.584 -3.469 13.201 1.00 58.31 78 VAL A C 1
ATOM 592 O O . VAL A 1 78 ? -10.806 -3.033 12.356 1.00 58.31 78 VAL A O 1
ATOM 595 N N . ALA A 1 79 ? -11.459 -4.683 13.729 1.00 49.97 79 ALA A N 1
ATOM 596 C CA . ALA A 1 79 ? -10.632 -5.715 13.141 1.00 49.97 79 ALA A CA 1
ATOM 597 C C . ALA A 1 79 ? -11.191 -6.023 11.742 1.00 49.97 79 ALA A C 1
ATOM 599 O O . ALA A 1 79 ? -11.958 -6.963 11.549 1.00 49.97 79 ALA A O 1
ATOM 600 N N . SER A 1 80 ? -10.842 -5.214 10.737 1.00 51.22 80 SER A N 1
ATOM 601 C CA . SER A 1 80 ? -10.828 -5.681 9.359 1.00 51.22 80 SER A CA 1
ATOM 602 C C . SER A 1 80 ? -9.759 -6.762 9.342 1.00 51.22 80 SER A C 1
ATOM 604 O O . SER A 1 80 ? -8.573 -6.459 9.212 1.00 51.22 80 SER A O 1
ATOM 606 N N . ALA A 1 81 ? -10.186 -7.987 9.642 1.00 42.97 81 ALA A N 1
ATOM 607 C CA . ALA A 1 81 ? -9.380 -9.186 9.741 1.00 42.97 81 ALA A CA 1
ATOM 608 C C . ALA A 1 81 ? -8.793 -9.521 8.363 1.00 42.97 81 ALA A C 1
ATOM 610 O O . ALA A 1 81 ? -9.213 -10.450 7.688 1.00 42.97 81 ALA A O 1
ATOM 611 N N . CYS A 1 82 ? -7.830 -8.715 7.942 1.00 45.44 82 CYS A N 1
ATOM 612 C CA . CYS A 1 82 ? -6.777 -9.098 7.031 1.00 45.44 82 CYS A CA 1
ATOM 613 C C . CYS A 1 82 ? -5.620 -9.517 7.928 1.00 45.44 82 CYS A C 1
ATOM 615 O O . CYS A 1 82 ? -4.798 -8.682 8.316 1.00 45.44 82 CYS A O 1
ATOM 617 N N . ARG A 1 83 ? -5.647 -10.778 8.356 1.00 37.38 83 ARG A N 1
ATOM 618 C CA . ARG A 1 83 ? -4.439 -11.429 8.850 1.00 37.38 83 ARG A CA 1
ATOM 619 C C . ARG A 1 83 ? -3.602 -11.861 7.656 1.00 37.38 83 ARG A C 1
ATOM 621 O O . ARG A 1 83 ? -4.220 -12.217 6.628 1.00 37.38 83 ARG A O 1
#

Radius of gyration: 21.77 Å; chains: 1; bounding box: 51×36×54 Å